Protein AF-A0A9D2U0Q5-F1 (afdb_monomer)

Mean predicted aligned error: 5.25 Å

Nearest PDB structures (foldseek):
  3s84-assembly1_A  TM=3.360E-01  e=5.208E+00  Homo sapiens
  7tjy-assembly1_T  TM=2.519E-01  e=4.940E+00  Saccharomyces cerevisiae

Foldseek 3Di:
DVVLVVQLVVLLVVLVVLLVVLLCCLVPPDPFDLSVVCNVCVVVCLSVVLNVCSVVVLNLLSVLLSVLLVVLSVCLRVVQVVQLVVLCVPDDPPDDPVSNVVSNDGCSVVSSVVSSVVSNVVSVVVSVVVVVVVVD

Secondary structure (DSSP, 8-state):
-HHHHHHHHHHHHHHHHHHHHHHHHHHHT--SHHHHHHHHTGGGGTTHHHHHHHHTT-HHHHHHHHHHHHHHHHHHHHHHHHHHHHHHTT--TT--HHHHHHHT--THHHHHHHHHHHHHHHHHHHHHHHHHHHT-

Radius of gyration: 18.87 Å; Cα contacts (8 Å, |Δi|>4): 133; chains: 1; bounding box: 45×20×63 Å

Structure (mmCIF, N/CA/C/O backbone):
data_AF-A0A9D2U0Q5-F1
#
_entry.id   AF-A0A9D2U0Q5-F1
#
loop_
_atom_site.group_PDB
_atom_site.id
_atom_site.type_symbol
_atom_site.label_atom_id
_atom_site.label_alt_id
_atom_site.label_comp_id
_atom_site.label_asym_id
_atom_site.label_entity_id
_atom_site.label_seq_id
_atom_site.pdbx_PDB_ins_code
_atom_site.Cartn_x
_atom_site.Cartn_y
_atom_site.Cartn_z
_atom_site.occupancy
_atom_site.B_iso_or_equiv
_atom_site.auth_seq_id
_atom_site.auth_comp_id
_atom_site.auth_asym_id
_atom_site.auth_atom_id
_atom_site.pdbx_PDB_model_num
ATOM 1 N N . MET A 1 1 ? -19.664 -2.458 25.972 1.00 63.47 1 ME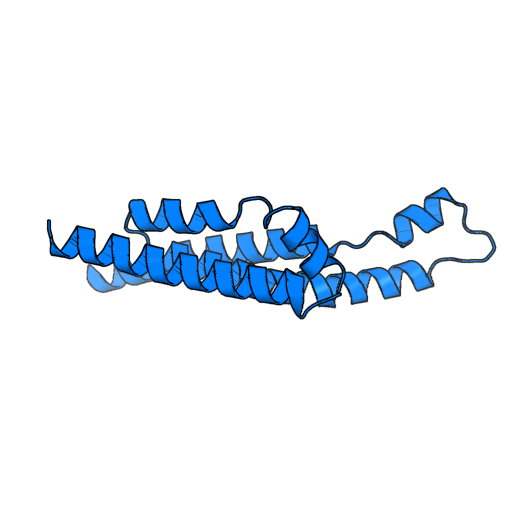T A N 1
ATOM 2 C CA . MET A 1 1 ? -19.648 -3.151 24.656 1.00 63.47 1 MET A CA 1
ATOM 3 C C . MET A 1 1 ? -20.070 -2.270 23.479 1.00 63.47 1 MET A C 1
ATOM 5 O O . MET A 1 1 ? -19.287 -2.180 22.540 1.00 63.47 1 MET A O 1
ATOM 9 N N . LYS A 1 2 ? -21.222 -1.573 23.522 1.00 73.94 2 LYS A N 1
ATOM 10 C CA . LYS A 1 2 ? -21.701 -0.698 22.422 1.00 73.94 2 LYS A CA 1
ATOM 11 C C . LYS A 1 2 ? -20.637 0.273 21.873 1.00 73.94 2 LYS A C 1
ATOM 13 O O . LYS A 1 2 ? -20.423 0.316 20.667 1.00 73.94 2 LYS A O 1
ATOM 18 N N . ASN A 1 3 ? -19.883 0.958 22.740 1.00 82.69 3 ASN A N 1
ATOM 19 C CA . ASN A 1 3 ? -18.832 1.895 22.303 1.00 82.69 3 ASN A CA 1
ATOM 20 C C . ASN A 1 3 ? -17.635 1.227 21.602 1.00 82.69 3 ASN A C 1
ATOM 22 O O . ASN A 1 3 ? -17.030 1.839 20.725 1.00 82.69 3 ASN A O 1
ATOM 26 N N . LYS A 1 4 ? -17.288 -0.019 21.955 1.00 85.19 4 LYS A N 1
ATOM 27 C CA . LYS A 1 4 ? -16.197 -0.765 21.301 1.00 85.19 4 LYS A CA 1
ATOM 28 C C . LYS A 1 4 ? -16.620 -1.212 19.901 1.00 85.19 4 LYS A C 1
ATOM 30 O O . LYS A 1 4 ? -15.875 -1.000 18.953 1.00 85.19 4 LYS A O 1
ATOM 35 N N . ILE A 1 5 ? -17.835 -1.749 19.777 1.00 89.31 5 ILE A N 1
ATOM 36 C CA . ILE A 1 5 ? -18.412 -2.172 18.493 1.00 89.31 5 ILE A CA 1
ATOM 37 C C . ILE A 1 5 ? -18.545 -0.971 17.552 1.00 89.31 5 ILE A C 1
ATOM 39 O O . ILE A 1 5 ? -18.082 -1.037 16.419 1.00 89.31 5 ILE A O 1
ATOM 43 N N . ARG A 1 6 ? -19.067 0.164 18.040 1.00 91.94 6 ARG A N 1
ATOM 44 C CA . ARG A 1 6 ? -19.164 1.403 17.251 1.00 91.94 6 ARG A CA 1
ATOM 45 C C . ARG A 1 6 ? -17.806 1.853 16.705 1.00 91.94 6 ARG A C 1
ATOM 47 O O . ARG A 1 6 ? -17.726 2.242 15.546 1.00 91.94 6 ARG A O 1
ATOM 54 N N . LYS A 1 7 ? -16.740 1.783 17.515 1.00 91.12 7 LYS A N 1
ATOM 55 C CA . LYS A 1 7 ? -15.378 2.112 17.064 1.00 91.12 7 LYS A CA 1
ATOM 56 C C . LYS A 1 7 ? -14.898 1.158 15.972 1.00 91.12 7 LYS A C 1
ATOM 58 O O . LYS A 1 7 ? -14.402 1.637 14.962 1.00 91.12 7 LYS A O 1
ATOM 63 N N . ILE A 1 8 ? -15.057 -0.153 16.145 1.00 93.00 8 ILE A N 1
ATOM 64 C CA . ILE A 1 8 ? -14.663 -1.143 15.129 1.00 93.00 8 ILE A CA 1
ATOM 65 C C . ILE A 1 8 ? -15.388 -0.865 13.809 1.00 93.00 8 ILE A C 1
ATOM 67 O O . ILE A 1 8 ? -14.730 -0.686 12.790 1.00 93.00 8 ILE A O 1
ATOM 71 N N . VAL A 1 9 ? -16.718 -0.731 13.845 1.00 94.06 9 VAL A N 1
ATOM 72 C CA . VAL A 1 9 ? -17.540 -0.464 12.652 1.00 94.06 9 VAL A CA 1
ATOM 73 C C . VAL A 1 9 ? -17.105 0.822 11.955 1.00 94.06 9 VAL A C 1
ATOM 75 O O . VAL A 1 9 ? -16.891 0.812 10.748 1.00 94.06 9 VAL A O 1
ATOM 78 N N . LEU A 1 10 ? -16.912 1.913 12.703 1.00 94.94 10 LEU A N 1
ATOM 79 C CA . LEU A 1 10 ? -16.483 3.187 12.128 1.00 94.94 10 LEU A CA 1
ATOM 80 C C . LEU A 1 10 ? -15.127 3.071 11.419 1.00 94.94 10 LEU A C 1
ATOM 82 O O . LEU A 1 10 ? -14.991 3.532 10.292 1.00 94.94 10 LEU A O 1
ATOM 86 N N . ASN A 1 11 ? -14.136 2.435 12.052 1.00 94.56 11 ASN A N 1
ATOM 87 C CA . ASN A 1 11 ? -12.817 2.260 11.438 1.00 94.56 11 ASN A CA 1
ATOM 88 C C . ASN A 1 11 ? -12.892 1.351 10.202 1.00 94.56 11 ASN A C 1
ATOM 90 O O . ASN A 1 11 ? -12.263 1.662 9.196 1.00 94.56 11 ASN A O 1
ATOM 94 N N . CYS A 1 12 ? -13.695 0.280 10.236 1.00 94.06 12 CYS A N 1
ATOM 95 C CA . CYS A 1 12 ? -13.925 -0.558 9.059 1.00 94.06 12 CYS A CA 1
ATOM 96 C C . CYS A 1 12 ? -14.524 0.249 7.902 1.00 94.06 12 CYS A C 1
ATOM 98 O O . CYS A 1 12 ? -14.038 0.136 6.782 1.00 94.06 12 CYS A O 1
ATOM 100 N N . LEU A 1 13 ? -15.539 1.080 8.162 1.00 94.94 13 LEU A N 1
ATOM 101 C CA . LEU A 1 13 ? -16.169 1.909 7.130 1.00 94.94 13 LEU A CA 1
ATOM 102 C C . LEU A 1 13 ? -15.180 2.905 6.518 1.00 94.94 13 LEU A C 1
ATOM 104 O O . LEU A 1 13 ? -15.124 3.031 5.299 1.00 94.94 13 LEU A O 1
ATOM 108 N N . VAL A 1 14 ? -14.367 3.568 7.346 1.00 95.44 14 VAL A N 1
ATOM 109 C CA . VAL A 1 14 ? -13.348 4.517 6.871 1.00 95.44 14 VAL A CA 1
ATOM 110 C C . VAL A 1 14 ? -12.293 3.807 6.021 1.00 95.44 14 VAL A C 1
ATOM 112 O O . VAL A 1 14 ? -12.012 4.242 4.907 1.00 95.44 14 VAL A O 1
ATOM 115 N N . THR A 1 15 ? -11.732 2.695 6.502 1.00 94.12 15 THR A N 1
ATOM 116 C CA . THR A 1 15 ? -10.729 1.929 5.749 1.00 94.12 15 THR A CA 1
ATOM 117 C C . THR A 1 15 ? -11.310 1.364 4.451 1.00 94.12 15 THR A C 1
ATOM 119 O O . THR A 1 15 ? -10.665 1.464 3.409 1.00 94.12 15 THR A O 1
ATOM 122 N N . ALA A 1 16 ? -12.538 0.837 4.474 1.00 93.50 16 ALA A N 1
ATOM 123 C CA . ALA A 1 16 ? -13.223 0.359 3.275 1.00 93.50 16 ALA A CA 1
ATOM 124 C C . ALA A 1 16 ? -13.438 1.485 2.260 1.00 93.50 16 ALA A C 1
ATOM 126 O O . ALA A 1 16 ? -13.136 1.307 1.085 1.00 93.50 16 ALA A O 1
ATOM 127 N N . PHE A 1 17 ? -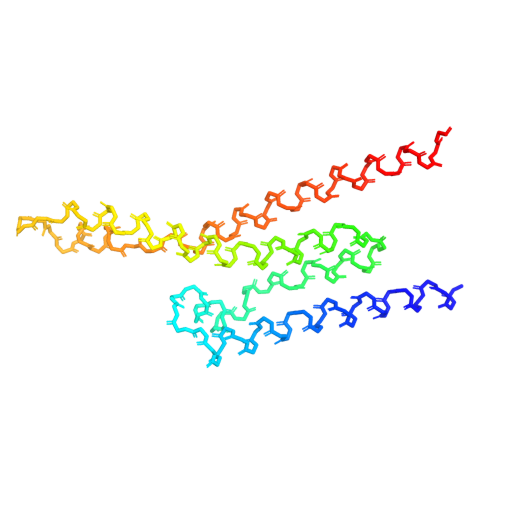13.895 2.656 2.712 1.00 94.19 17 PHE A N 1
ATOM 128 C CA . PHE A 1 17 ? -14.083 3.818 1.850 1.00 94.19 17 PHE A CA 1
ATOM 129 C C . PHE A 1 17 ? -12.777 4.239 1.166 1.00 94.19 17 PHE A C 1
ATOM 131 O O . PHE A 1 17 ? -12.767 4.453 -0.042 1.00 94.19 17 PHE A O 1
ATOM 138 N N . ILE A 1 18 ? -11.660 4.276 1.900 1.00 94.06 18 ILE A N 1
ATOM 139 C CA . ILE A 1 18 ? -10.343 4.604 1.335 1.00 94.06 18 ILE A CA 1
ATOM 140 C C . ILE A 1 18 ? -9.947 3.611 0.233 1.00 94.06 18 ILE A C 1
ATOM 142 O O . ILE A 1 18 ? -9.560 4.034 -0.855 1.00 94.06 18 ILE A O 1
ATOM 146 N N . TYR A 1 19 ? -10.063 2.303 0.483 1.00 90.94 19 TYR A N 1
ATOM 147 C CA . TYR A 1 19 ? -9.726 1.296 -0.528 1.00 90.94 19 TYR A CA 1
ATOM 148 C C . TYR A 1 19 ? -10.676 1.321 -1.726 1.00 90.94 19 TYR A C 1
ATOM 150 O O . TYR A 1 19 ? -10.218 1.133 -2.848 1.00 90.94 19 TYR A O 1
ATOM 158 N N . LEU A 1 20 ? -11.966 1.597 -1.519 1.00 91.31 20 LEU A N 1
ATOM 159 C CA . LEU A 1 20 ? -12.933 1.764 -2.607 1.00 91.31 20 LEU A CA 1
ATOM 160 C C . LEU A 1 20 ? -12.591 2.963 -3.491 1.00 91.31 20 LEU A C 1
ATOM 162 O O . LEU A 1 20 ? -12.602 2.838 -4.714 1.00 91.31 20 LEU A O 1
ATOM 166 N N . VAL A 1 21 ? -12.246 4.103 -2.886 1.00 91.81 21 VAL A N 1
ATOM 167 C CA . VAL A 1 21 ? -11.798 5.291 -3.623 1.00 91.81 21 VAL A CA 1
ATOM 168 C C . VAL A 1 21 ? -10.514 4.985 -4.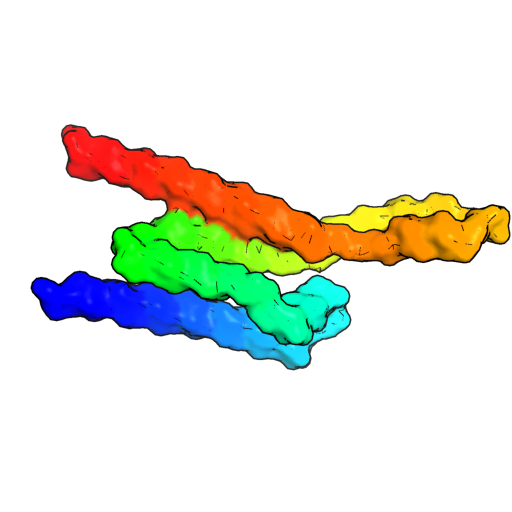390 1.00 91.81 21 VAL A C 1
ATOM 170 O O . VAL A 1 21 ? -10.448 5.263 -5.584 1.00 91.81 21 VAL A O 1
ATOM 173 N N . MET A 1 22 ? -9.523 4.360 -3.749 1.00 89.94 22 MET A N 1
ATOM 174 C CA . MET A 1 22 ? -8.277 3.973 -4.421 1.00 89.94 22 MET A CA 1
ATOM 175 C C . MET A 1 22 ? -8.525 3.012 -5.582 1.00 89.94 22 MET A C 1
ATOM 177 O O . MET A 1 22 ? -8.001 3.230 -6.667 1.00 89.94 22 MET A O 1
ATOM 181 N N . TYR A 1 23 ? -9.361 1.994 -5.386 1.00 87.94 23 TYR A N 1
ATOM 182 C CA . TYR A 1 23 ? -9.728 1.052 -6.438 1.00 87.94 23 TYR A CA 1
ATOM 183 C C . TYR A 1 23 ? -10.416 1.752 -7.614 1.00 87.94 23 TYR A C 1
ATOM 185 O O . TYR A 1 23 ? -10.044 1.535 -8.766 1.00 87.94 23 TYR A O 1
ATOM 193 N N . TYR A 1 24 ? -11.373 2.641 -7.332 1.00 89.00 24 TYR A N 1
ATOM 194 C CA . TYR A 1 24 ? -12.061 3.420 -8.359 1.00 89.00 24 TYR A CA 1
ATOM 195 C C . TYR A 1 24 ? -11.093 4.303 -9.157 1.00 89.00 24 TYR A C 1
ATOM 197 O O . TYR A 1 24 ? -11.136 4.303 -10.389 1.00 89.00 24 TYR A O 1
ATOM 205 N N . LEU A 1 25 ? -10.205 5.030 -8.471 1.00 88.62 25 LEU A N 1
ATOM 206 C CA . LEU A 1 25 ? -9.211 5.888 -9.116 1.00 88.62 25 LEU A CA 1
ATOM 207 C C . LEU A 1 25 ? -8.242 5.073 -9.979 1.00 88.62 25 LEU A C 1
ATOM 209 O O . LEU A 1 25 ? -8.008 5.439 -11.129 1.00 88.62 25 LEU A O 1
ATOM 213 N N . SER A 1 26 ? -7.742 3.949 -9.469 1.00 87.44 26 SER A N 1
ATOM 214 C CA . SER A 1 26 ? -6.836 3.063 -10.208 1.00 87.44 26 SER A CA 1
ATOM 215 C C . SER A 1 26 ? -7.468 2.447 -11.447 1.00 87.44 26 SER A C 1
ATOM 217 O O . SER A 1 26 ? -6.778 2.240 -12.434 1.00 87.44 26 SER A O 1
ATOM 219 N N . TYR A 1 27 ? -8.774 2.175 -11.414 1.00 81.31 27 TYR A N 1
ATOM 220 C CA . TYR A 1 27 ? -9.474 1.575 -12.548 1.00 81.31 27 TYR A CA 1
ATOM 221 C C . TYR A 1 27 ? -9.919 2.601 -13.603 1.00 81.31 27 TYR A C 1
ATOM 223 O O . TYR A 1 27 ? -10.026 2.275 -14.784 1.00 81.31 27 TYR A O 1
ATOM 231 N N . ARG A 1 28 ? -10.253 3.833 -13.193 1.00 83.00 28 ARG A N 1
ATOM 232 C CA . ARG A 1 28 ? -10.908 4.820 -14.077 1.00 83.00 28 ARG A CA 1
ATOM 233 C C . ARG A 1 28 ? -10.027 5.994 -14.469 1.00 83.00 28 ARG A C 1
ATOM 235 O O . ARG A 1 28 ? -10.229 6.548 -15.548 1.00 83.00 28 ARG A O 1
ATOM 242 N N . VAL A 1 29 ? -9.124 6.410 -13.589 1.00 84.19 29 VAL A N 1
ATOM 243 C CA . VAL A 1 29 ? -8.350 7.646 -13.747 1.00 84.19 29 VAL A CA 1
ATOM 244 C C . VAL A 1 29 ? -6.923 7.324 -14.159 1.00 84.19 29 VAL A C 1
ATOM 246 O O . VAL A 1 29 ? -6.447 7.847 -15.164 1.00 84.19 29 VAL A O 1
ATOM 249 N N . PHE A 1 30 ? -6.267 6.442 -13.411 1.00 85.50 30 PHE A N 1
ATOM 250 C CA . PHE A 1 30 ? -4.886 6.056 -13.667 1.00 85.50 30 PHE A CA 1
ATOM 251 C C . PHE A 1 30 ? -4.806 5.006 -14.778 1.00 85.50 30 PHE A C 1
ATOM 253 O O . PHE A 1 30 ? -5.647 4.113 -14.877 1.00 85.50 30 PHE A O 1
ATOM 260 N N . ARG A 1 31 ? -3.803 5.140 -15.647 1.00 81.00 31 ARG A N 1
ATOM 261 C CA . ARG A 1 31 ? -3.531 4.213 -16.767 1.00 81.00 31 ARG A CA 1
ATOM 262 C C . ARG A 1 31 ? -2.134 3.604 -16.691 1.00 81.00 31 ARG A C 1
ATOM 264 O O . ARG A 1 31 ? -1.737 2.850 -17.574 1.00 81.00 31 ARG A O 1
ATOM 271 N N . GLU A 1 32 ? -1.382 3.960 -15.661 1.00 83.06 32 GLU A N 1
ATOM 272 C CA . GLU A 1 32 ? -0.015 3.536 -15.453 1.00 83.06 32 GLU A CA 1
ATOM 273 C C . GLU A 1 32 ? 0.038 2.112 -14.875 1.00 83.06 32 GLU A C 1
ATOM 275 O O . GLU A 1 32 ? -0.894 1.648 -14.207 1.00 83.06 32 GLU A O 1
ATOM 280 N N . TYR A 1 33 ? 1.139 1.408 -15.163 1.00 82.19 33 TYR A N 1
ATOM 281 C CA . TYR A 1 33 ? 1.268 -0.045 -15.008 1.00 82.19 33 TYR A CA 1
ATOM 282 C C . TYR A 1 33 ? 0.785 -0.568 -13.652 1.00 82.19 33 TYR A C 1
ATOM 284 O O . TYR A 1 33 ? -0.030 -1.485 -13.594 1.00 82.19 33 TYR A O 1
ATOM 292 N N . LEU A 1 34 ? 1.278 -0.003 -12.552 1.00 82.56 34 LEU A N 1
ATOM 293 C CA . LEU A 1 34 ? 1.021 -0.499 -11.208 1.00 82.56 34 LEU A CA 1
ATOM 294 C C . LEU A 1 34 ? -0.410 -0.207 -10.747 1.00 82.56 34 LEU A C 1
ATOM 296 O O . LEU A 1 34 ? -0.976 -1.019 -10.019 1.00 82.56 34 LEU A O 1
ATOM 300 N N . PHE A 1 35 ? -1.020 0.901 -11.170 1.00 82.75 35 PHE A N 1
ATOM 301 C CA . PHE A 1 35 ? -2.421 1.191 -10.847 1.00 82.75 35 PHE A CA 1
ATOM 302 C C . PHE A 1 35 ? -3.355 0.193 -11.536 1.00 82.75 35 PHE A C 1
ATOM 304 O O . PHE A 1 35 ? -4.213 -0.397 -10.879 1.00 82.75 35 PHE A O 1
ATOM 311 N N . VAL A 1 36 ? -3.119 -0.086 -12.820 1.00 85.44 36 VAL A N 1
ATOM 312 C CA . VAL A 1 36 ? -3.870 -1.112 -13.558 1.00 85.44 36 VAL A CA 1
ATOM 313 C C . VAL A 1 36 ? -3.608 -2.496 -12.964 1.00 85.44 36 VAL A C 1
ATOM 315 O O . VAL A 1 36 ? -4.546 -3.206 -12.612 1.00 85.44 36 VAL A O 1
ATOM 318 N N . TRP A 1 37 ? -2.338 -2.851 -12.740 1.00 87.00 37 TRP A N 1
ATOM 319 C CA . TRP A 1 37 ? -1.959 -4.145 -12.175 1.00 87.00 37 TRP A CA 1
ATOM 320 C C . TRP A 1 37 ? -2.581 -4.370 -10.794 1.00 87.00 37 TRP A C 1
ATOM 322 O O . TRP A 1 37 ? -3.103 -5.451 -10.521 1.00 87.00 37 TRP A O 1
ATOM 332 N N . THR A 1 38 ? -2.560 -3.363 -9.915 1.00 82.06 38 THR A N 1
ATOM 333 C CA . THR A 1 38 ? -3.189 -3.470 -8.590 1.00 82.06 38 THR A CA 1
ATOM 334 C C . THR A 1 38 ? -4.707 -3.575 -8.701 1.00 82.06 38 THR A C 1
ATOM 336 O O . THR A 1 38 ? -5.290 -4.363 -7.961 1.00 82.06 38 THR A O 1
ATOM 339 N N . ALA A 1 39 ? -5.361 -2.879 -9.634 1.00 81.12 39 ALA A N 1
ATOM 340 C CA . ALA A 1 39 ? -6.799 -3.028 -9.862 1.00 81.12 39 ALA A CA 1
ATOM 341 C C . ALA A 1 39 ? -7.167 -4.438 -10.368 1.00 81.12 39 ALA A C 1
ATOM 343 O O . ALA A 1 39 ? -8.040 -5.088 -9.780 1.00 81.12 39 ALA A O 1
ATOM 344 N N . ASP A 1 40 ? -6.459 -4.945 -11.379 1.00 85.31 40 ASP A N 1
ATOM 345 C CA . ASP A 1 40 ? -6.691 -6.269 -11.974 1.00 85.31 40 ASP A CA 1
ATOM 346 C C . ASP A 1 40 ? -6.439 -7.402 -10.972 1.00 85.31 40 ASP A C 1
ATOM 348 O O . ASP A 1 40 ? -7.197 -8.370 -10.892 1.00 85.31 40 ASP A O 1
ATOM 352 N N . ASN A 1 41 ? -5.420 -7.244 -10.124 1.00 85.25 41 ASN A N 1
ATOM 353 C CA . ASN A 1 41 ? -5.068 -8.215 -9.089 1.00 85.25 41 ASN A CA 1
ATOM 354 C C . ASN A 1 41 ? -5.772 -7.950 -7.747 1.00 85.25 41 ASN A C 1
ATOM 356 O O . ASN A 1 41 ? -5.368 -8.506 -6.722 1.00 85.25 41 ASN A O 1
ATOM 360 N N . ARG A 1 42 ? -6.816 -7.105 -7.714 1.00 80.00 42 ARG A N 1
ATOM 361 C CA . ARG A 1 42 ? -7.613 -6.790 -6.505 1.00 80.00 42 ARG A CA 1
ATOM 362 C C . ARG A 1 42 ? -6.753 -6.380 -5.302 1.00 80.00 42 ARG A C 1
ATOM 364 O O . ARG A 1 42 ? -6.998 -6.794 -4.163 1.00 80.00 42 ARG A O 1
ATOM 371 N N . TYR A 1 43 ? -5.713 -5.596 -5.571 1.00 76.75 43 TYR A N 1
ATOM 372 C CA . TYR A 1 43 ? -4.696 -5.146 -4.624 1.00 76.75 43 TYR A CA 1
ATOM 373 C C . TYR A 1 43 ? -4.024 -6.299 -3.874 1.00 76.75 43 TYR A C 1
ATOM 375 O O . TYR A 1 43 ? -3.650 -6.151 -2.715 1.00 76.75 43 TYR A O 1
ATOM 383 N N . TRP A 1 44 ? -3.920 -7.473 -4.501 1.00 74.12 44 TRP A N 1
ATOM 384 C CA . TRP A 1 44 ? -3.368 -8.702 -3.926 1.00 74.12 44 TRP A CA 1
ATOM 385 C C . TRP A 1 44 ? -3.853 -8.989 -2.494 1.00 74.12 44 TRP A C 1
ATOM 387 O O . TRP A 1 44 ? -3.119 -9.498 -1.651 1.00 74.12 44 TRP A O 1
ATOM 397 N N . TYR A 1 45 ? -5.100 -8.607 -2.202 1.00 79.56 45 TYR A N 1
ATOM 398 C CA . TYR A 1 45 ? -5.718 -8.741 -0.884 1.00 79.56 45 TYR A CA 1
ATOM 399 C C . TYR A 1 45 ? -5.002 -8.021 0.274 1.00 79.56 45 TYR A C 1
ATOM 401 O O . TYR A 1 45 ? -5.326 -8.260 1.439 1.00 79.56 45 TYR A O 1
ATOM 409 N N . THR A 1 46 ? -4.104 -7.069 -0.004 1.00 84.19 46 THR A N 1
ATOM 410 C CA . THR A 1 46 ? -3.437 -6.265 1.039 1.00 84.19 46 THR A CA 1
ATOM 411 C C . THR A 1 46 ? -4.428 -5.450 1.869 1.00 84.19 46 THR A C 1
ATOM 413 O O . THR A 1 46 ? -4.181 -5.194 3.046 1.00 84.19 46 THR A O 1
ATOM 416 N N . TRP A 1 47 ? -5.598 -5.136 1.306 1.00 85.50 47 TRP A N 1
ATOM 417 C CA . TRP A 1 47 ? -6.712 -4.496 2.000 1.00 85.50 47 TRP A CA 1
ATOM 418 C C . TRP A 1 47 ? -7.272 -5.322 3.162 1.00 85.50 47 TRP A C 1
ATOM 420 O O . TRP A 1 47 ? -7.798 -4.726 4.097 1.00 85.50 47 TRP A O 1
ATOM 430 N N . ILE A 1 48 ? -7.103 -6.652 3.179 1.00 90.56 48 ILE A 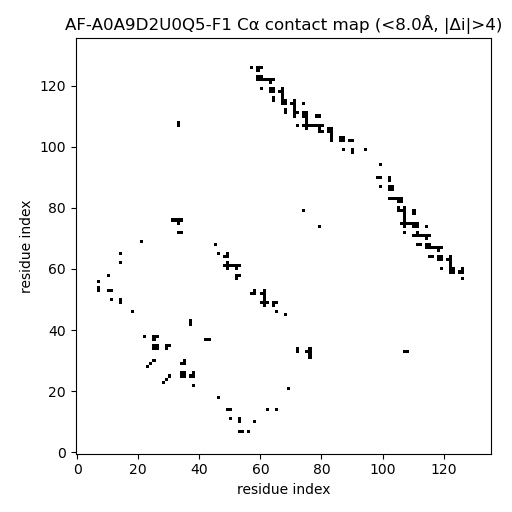N 1
ATOM 431 C CA . ILE A 1 48 ? -7.547 -7.515 4.289 1.00 90.56 48 ILE A CA 1
ATOM 432 C C . ILE A 1 48 ? -6.740 -7.242 5.568 1.00 90.56 48 ILE A C 1
ATOM 434 O O . ILE A 1 48 ? -7.305 -7.237 6.665 1.00 90.56 48 ILE A O 1
ATOM 438 N N . LEU A 1 49 ? -5.433 -6.983 5.447 1.00 91.94 49 LEU A N 1
ATOM 439 C CA . LEU A 1 49 ? -4.528 -6.809 6.591 1.00 91.94 49 LEU A CA 1
ATOM 440 C C . LEU A 1 49 ? -4.986 -5.691 7.551 1.00 91.94 49 LEU A C 1
ATOM 442 O O . LEU A 1 49 ? -5.107 -5.964 8.749 1.00 91.94 49 LEU A O 1
ATOM 446 N N . PRO A 1 50 ? -5.309 -4.468 7.084 1.00 93.31 50 PRO A N 1
ATOM 447 C CA . PRO A 1 50 ? -5.921 -3.433 7.913 1.00 93.31 50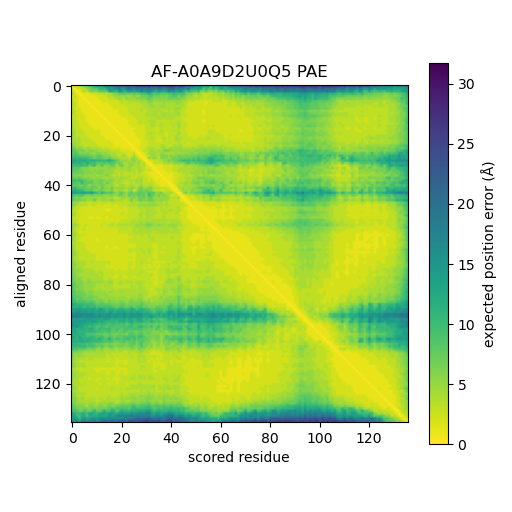 PRO A CA 1
ATOM 448 C C . PRO A 1 50 ? -7.148 -3.914 8.695 1.00 93.31 50 PRO A C 1
ATOM 450 O O . PRO A 1 50 ? -7.211 -3.704 9.906 1.00 93.31 50 PRO A O 1
ATOM 453 N N . PHE A 1 51 ? -8.088 -4.623 8.055 1.00 93.94 51 PHE A N 1
ATOM 454 C CA . PHE A 1 51 ? -9.301 -5.106 8.729 1.00 93.94 51 PHE A CA 1
ATOM 455 C C . PHE A 1 51 ? -8.988 -6.067 9.873 1.00 93.94 51 PHE A C 1
ATOM 457 O O . PHE A 1 51 ? -9.562 -5.922 10.954 1.00 93.94 51 PHE A O 1
ATOM 464 N N . VAL A 1 52 ? -8.033 -6.985 9.691 1.00 94.75 52 VAL A N 1
ATOM 465 C CA . VAL A 1 52 ? -7.575 -7.880 10.768 1.00 94.75 52 VAL A CA 1
ATOM 466 C C . VAL A 1 52 ? -7.108 -7.065 11.978 1.00 94.75 52 VAL A C 1
ATOM 468 O O . VAL A 1 52 ? -7.553 -7.304 13.102 1.00 94.75 52 VAL A O 1
ATOM 471 N N . PHE A 1 53 ? -6.283 -6.037 11.763 1.00 94.00 53 PHE A N 1
ATOM 472 C CA . PHE A 1 53 ? -5.820 -5.174 12.853 1.00 94.00 53 PHE A CA 1
ATOM 473 C C . PHE A 1 53 ? -6.951 -4.352 13.489 1.00 94.00 53 PHE A C 1
ATOM 475 O O . PHE A 1 53 ? -6.944 -4.162 14.708 1.00 94.00 53 PHE A O 1
ATOM 482 N N . ILE A 1 54 ? -7.959 -3.917 12.729 1.00 94.81 54 ILE A N 1
AT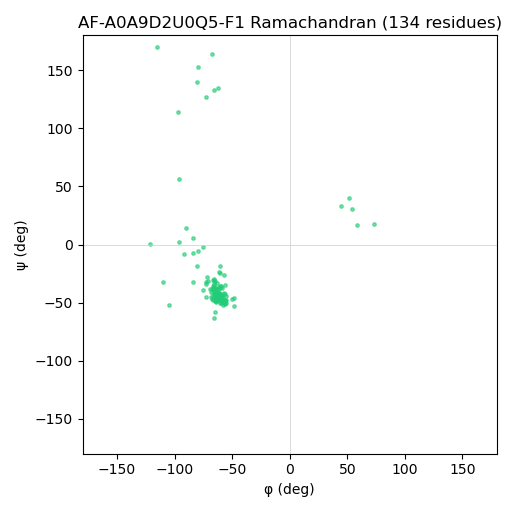OM 483 C CA . ILE A 1 54 ? -9.142 -3.241 13.291 1.00 94.81 54 ILE A CA 1
ATOM 484 C C . ILE A 1 54 ? -9.892 -4.170 14.255 1.00 94.81 54 ILE A C 1
ATOM 486 O O . ILE A 1 54 ? -10.217 -3.745 15.369 1.00 94.81 54 ILE A O 1
ATOM 490 N N . PHE A 1 55 ? -10.114 -5.436 13.887 1.00 92.81 55 PHE A N 1
ATOM 491 C CA . PHE A 1 55 ? -10.779 -6.412 14.763 1.00 92.81 55 PHE A CA 1
ATOM 492 C C . PHE A 1 55 ? -9.967 -6.725 16.028 1.00 92.81 55 PHE A C 1
ATOM 494 O O . PHE A 1 55 ? -10.543 -6.911 17.102 1.00 92.81 55 PHE A O 1
ATOM 501 N N . LEU A 1 56 ? -8.636 -6.674 15.942 1.00 92.88 56 LEU A N 1
ATOM 502 C CA . LEU A 1 56 ? -7.735 -6.778 17.096 1.00 92.88 56 LEU A CA 1
ATOM 503 C C . LEU A 1 56 ? -7.681 -5.494 17.955 1.00 92.88 56 LEU A C 1
ATOM 505 O O . LEU A 1 56 ? -6.993 -5.457 18.977 1.00 92.88 56 LEU A O 1
ATOM 509 N N . GLY A 1 57 ? -8.390 -4.427 17.566 1.00 91.44 57 GLY A N 1
ATOM 510 C CA . GLY A 1 57 ? -8.376 -3.126 18.247 1.00 91.44 57 GLY A CA 1
ATOM 511 C C . GLY A 1 57 ? -7.087 -2.324 18.033 1.00 91.44 57 GLY A C 1
ATOM 512 O O . GLY A 1 57 ? -6.803 -1.394 18.788 1.00 91.44 57 GLY A O 1
ATOM 513 N N . LYS A 1 58 ? -6.305 -2.690 17.016 1.00 94.19 58 LYS A N 1
ATOM 514 C CA . LYS A 1 58 ? -4.985 -2.159 16.655 1.00 94.19 58 LYS A CA 1
ATOM 515 C C . LYS A 1 58 ? -5.097 -1.082 15.574 1.00 94.19 58 LYS A C 1
ATOM 517 O O . LYS A 1 58 ? -4.510 -1.183 14.498 1.00 94.19 58 LYS A O 1
ATOM 522 N N . TYR A 1 59 ? -5.883 -0.041 15.846 1.00 93.62 59 TYR A N 1
ATOM 523 C CA . TYR A 1 59 ? -6.276 0.945 14.829 1.00 93.62 59 TYR A CA 1
ATOM 524 C C . TYR A 1 59 ? -5.089 1.701 14.215 1.00 93.62 59 TYR A C 1
ATOM 526 O O . TYR A 1 59 ? -5.082 1.954 13.018 1.00 93.62 59 TYR A O 1
ATOM 534 N N . ILE A 1 60 ? -4.059 2.011 15.008 1.00 94.38 60 ILE A N 1
ATOM 535 C CA . ILE A 1 60 ? -2.863 2.732 14.536 1.00 94.38 60 ILE A CA 1
ATOM 536 C C . ILE A 1 60 ? -2.118 1.916 13.480 1.00 94.38 60 ILE A C 1
ATOM 538 O O . ILE A 1 60 ? -1.737 2.448 12.441 1.00 94.38 60 ILE A O 1
ATOM 542 N N . ILE A 1 61 ? -1.962 0.613 13.725 1.00 95.69 61 ILE A N 1
ATOM 543 C CA . ILE A 1 61 ? -1.324 -0.300 12.776 1.00 95.69 61 ILE A CA 1
ATOM 544 C C . ILE A 1 61 ? -2.169 -0.389 11.499 1.00 95.69 61 ILE A C 1
ATOM 546 O O . ILE A 1 61 ? -1.626 -0.245 10.408 1.00 95.69 61 ILE A O 1
ATOM 550 N N . SER A 1 62 ? -3.494 -0.529 11.627 1.00 96.06 62 SER A N 1
ATOM 551 C CA . SER A 1 62 ? -4.410 -0.551 10.476 1.00 96.06 62 SER A CA 1
ATOM 552 C C . SER A 1 62 ? -4.268 0.684 9.577 1.00 96.06 62 SER A C 1
ATOM 554 O O . SER A 1 62 ? -4.089 0.560 8.361 1.00 96.06 62 SER A O 1
ATOM 556 N N . TYR A 1 63 ? -4.301 1.885 10.164 1.00 95.38 63 TYR A N 1
ATOM 557 C CA . TYR A 1 63 ? -4.149 3.124 9.398 1.00 95.38 63 TYR A CA 1
ATOM 558 C C . TYR A 1 63 ? -2.759 3.257 8.783 1.00 95.38 63 TYR A C 1
ATOM 560 O O . TYR A 1 63 ? -2.642 3.728 7.655 1.00 95.38 63 TYR A O 1
ATOM 568 N N . SER A 1 64 ? -1.720 2.797 9.481 1.00 96.38 64 SER A N 1
ATOM 569 C CA . SER A 1 64 ? -0.359 2.808 8.951 1.00 96.38 64 SER A CA 1
ATOM 570 C C . SER A 1 64 ? -0.227 1.925 7.707 1.00 96.38 64 SER A C 1
ATOM 572 O O . SER A 1 64 ? 0.280 2.396 6.694 1.00 96.38 64 SER A O 1
ATOM 574 N N . ILE A 1 65 ? -0.773 0.703 7.725 1.00 95.44 65 ILE A N 1
ATOM 575 C CA . ILE A 1 65 ? -0.801 -0.185 6.548 1.00 95.44 65 ILE A CA 1
ATOM 576 C C . ILE A 1 65 ? -1.626 0.434 5.415 1.00 95.44 65 ILE A C 1
ATOM 578 O O . ILE A 1 65 ? -1.199 0.413 4.265 1.00 95.44 65 ILE A O 1
ATOM 582 N N . THR A 1 66 ? -2.789 1.013 5.730 1.00 95.19 66 THR A N 1
ATOM 583 C CA . THR A 1 66 ? -3.655 1.666 4.732 1.00 95.19 66 THR A CA 1
ATOM 584 C C . THR A 1 66 ? -2.915 2.805 4.029 1.00 95.19 66 THR A C 1
ATOM 586 O O . THR A 1 66 ? -2.895 2.872 2.802 1.00 95.19 66 THR A O 1
ATOM 589 N N . PHE A 1 67 ? -2.238 3.663 4.796 1.00 95.50 67 PHE A N 1
ATOM 590 C CA . PHE A 1 67 ? -1.417 4.737 4.246 1.00 95.50 67 PHE A CA 1
ATOM 591 C C . PHE A 1 67 ? -0.219 4.193 3.458 1.00 95.50 67 PHE A C 1
ATOM 593 O O . PHE A 1 67 ? 0.053 4.668 2.358 1.00 95.50 67 PHE A O 1
ATOM 600 N N . GLY A 1 68 ? 0.452 3.158 3.970 1.00 95.56 68 GLY A N 1
ATOM 601 C CA . GLY A 1 68 ? 1.541 2.473 3.276 1.00 95.56 68 GLY A CA 1
ATOM 602 C C . GLY A 1 68 ? 1.117 1.874 1.939 1.00 95.56 68 GLY A C 1
ATOM 603 O O . GLY A 1 68 ? 1.882 1.933 0.984 1.00 95.56 68 GLY A O 1
ATOM 604 N N . SER A 1 69 ? -0.114 1.371 1.826 1.00 93.44 69 SER A N 1
ATOM 605 C CA . SER A 1 69 ? -0.653 0.870 0.559 1.00 93.44 69 SER A CA 1
ATOM 606 C C . SER A 1 69 ? -0.843 1.991 -0.461 1.00 93.44 69 SER A C 1
ATOM 608 O O . SER A 1 69 ? -0.485 1.816 -1.625 1.00 93.44 69 SER A O 1
ATOM 610 N N . ILE A 1 70 ? -1.354 3.154 -0.042 1.00 93.19 70 ILE A N 1
ATOM 611 C CA . ILE A 1 70 ? -1.495 4.330 -0.916 1.00 93.19 70 ILE A CA 1
ATOM 612 C C . ILE A 1 70 ? -0.112 4.830 -1.335 1.00 93.19 70 ILE A C 1
ATOM 614 O O . ILE A 1 70 ? 0.200 4.855 -2.524 1.00 93.19 70 ILE A O 1
ATOM 618 N N . ALA A 1 71 ? 0.736 5.171 -0.361 1.00 94.81 71 ALA A N 1
ATOM 619 C CA . ALA A 1 71 ? 2.078 5.694 -0.598 1.00 94.81 71 ALA A CA 1
ATOM 620 C C . ALA A 1 71 ? 2.918 4.728 -1.439 1.00 94.81 71 ALA A C 1
ATOM 622 O O . ALA A 1 71 ? 3.598 5.146 -2.371 1.00 94.81 71 ALA A O 1
ATOM 623 N N . GLY A 1 72 ? 2.823 3.429 -1.159 1.00 93.88 72 GLY A N 1
ATOM 624 C CA . GLY A 1 72 ? 3.500 2.391 -1.918 1.00 93.88 72 GLY A CA 1
ATOM 625 C C . GLY A 1 72 ? 3.001 2.276 -3.355 1.00 93.88 72 GLY A C 1
ATOM 626 O O . GLY A 1 72 ? 3.791 1.903 -4.209 1.00 93.88 72 GLY A O 1
ATOM 627 N N . THR A 1 73 ? 1.727 2.569 -3.640 1.00 91.69 73 THR A N 1
ATOM 628 C CA . THR A 1 73 ? 1.208 2.516 -5.019 1.00 91.69 73 THR A CA 1
ATOM 629 C C . THR A 1 73 ? 1.865 3.619 -5.849 1.00 91.69 73 THR A C 1
ATOM 631 O O . THR A 1 73 ? 2.412 3.353 -6.913 1.00 91.69 73 THR A O 1
ATOM 634 N N . PHE A 1 74 ? 1.923 4.845 -5.323 1.00 93.00 74 PHE A N 1
ATOM 635 C CA . PHE A 1 74 ? 2.619 5.946 -5.996 1.00 93.00 74 PHE A CA 1
ATOM 636 C C . PHE A 1 74 ? 4.132 5.711 -6.069 1.00 93.00 74 PHE A C 1
ATOM 638 O O . PHE A 1 74 ? 4.727 5.838 -7.137 1.00 93.00 74 PHE A O 1
ATOM 645 N N . ALA A 1 75 ? 4.764 5.329 -4.955 1.00 91.94 75 ALA A N 1
ATOM 646 C CA . ALA A 1 75 ? 6.199 5.065 -4.917 1.00 91.94 75 ALA A CA 1
ATOM 647 C C . ALA A 1 75 ? 6.586 3.906 -5.843 1.00 91.94 75 ALA A C 1
ATOM 649 O O . ALA A 1 75 ? 7.555 4.013 -6.584 1.00 91.94 75 ALA A O 1
ATOM 650 N N . GLY A 1 76 ? 5.816 2.818 -5.837 1.00 92.69 76 GLY A N 1
ATOM 651 C CA . GLY A 1 76 ? 6.035 1.671 -6.705 1.00 92.69 76 GLY A CA 1
ATOM 652 C C . GLY A 1 76 ? 5.879 2.017 -8.181 1.00 92.69 76 GLY A C 1
ATOM 653 O O . GLY A 1 76 ? 6.672 1.534 -8.983 1.00 92.69 76 GLY A O 1
ATOM 654 N N . GLN A 1 77 ? 4.923 2.878 -8.542 1.00 92.06 77 GLN A N 1
ATOM 655 C CA . GLN A 1 77 ? 4.782 3.338 -9.920 1.00 92.06 77 GLN A CA 1
ATOM 656 C C . GLN A 1 77 ? 6.001 4.166 -10.331 1.00 92.06 77 GLN A C 1
ATOM 658 O O . GLN A 1 77 ? 6.771 3.745 -11.185 1.00 92.06 77 GLN A O 1
ATOM 663 N N . TYR A 1 78 ? 6.232 5.303 -9.672 1.00 93.19 78 TYR A N 1
ATOM 664 C CA . TYR A 1 78 ? 7.240 6.259 -10.130 1.00 93.19 78 TYR A CA 1
ATOM 665 C C . TYR A 1 78 ? 8.678 5.752 -9.973 1.00 93.19 78 TYR A C 1
ATOM 667 O O . TYR A 1 78 ? 9.509 5.977 -10.853 1.00 93.19 78 TYR A O 1
ATOM 675 N N . LEU A 1 79 ? 8.995 5.045 -8.881 1.00 92.06 79 LEU A N 1
ATOM 676 C CA . LEU A 1 79 ? 10.318 4.428 -8.733 1.00 92.06 79 LEU A CA 1
ATOM 677 C C . LEU A 1 79 ? 10.473 3.219 -9.658 1.00 92.06 79 LEU A C 1
ATOM 679 O O . LEU A 1 79 ? 11.571 2.986 -10.160 1.00 92.06 79 LEU A O 1
ATOM 683 N N . GLY A 1 80 ? 9.396 2.465 -9.896 1.00 91.81 80 GLY A N 1
ATOM 684 C CA . GLY A 1 80 ? 9.385 1.357 -10.847 1.00 91.81 80 GLY A CA 1
ATOM 685 C C . GLY A 1 80 ? 9.713 1.825 -12.261 1.00 91.81 80 GLY A C 1
ATOM 686 O O . GLY A 1 80 ? 10.650 1.293 -12.858 1.00 91.81 80 GLY A O 1
ATOM 687 N N . ASP A 1 81 ? 9.029 2.868 -12.732 1.00 91.88 81 ASP A N 1
ATOM 688 C CA . ASP A 1 81 ? 9.260 3.494 -14.038 1.00 91.88 81 ASP A CA 1
ATOM 689 C C . ASP A 1 81 ? 10.691 4.026 -14.152 1.00 91.88 81 ASP A C 1
ATOM 691 O O . ASP A 1 81 ? 11.379 3.794 -15.146 1.00 91.88 81 ASP A O 1
ATOM 695 N N . TYR A 1 82 ? 11.172 4.716 -13.113 1.00 92.25 82 TYR A N 1
ATOM 696 C CA . TYR A 1 82 ? 12.523 5.271 -13.095 1.00 92.25 82 TYR A CA 1
ATOM 697 C C . TYR A 1 82 ? 13.598 4.178 -13.199 1.00 92.25 82 TYR A C 1
ATOM 699 O O . TYR A 1 82 ? 14.515 4.276 -14.017 1.00 92.25 82 TYR A O 1
ATOM 707 N N . ILE A 1 83 ? 13.467 3.104 -12.412 1.00 91.44 83 ILE A N 1
ATOM 708 C 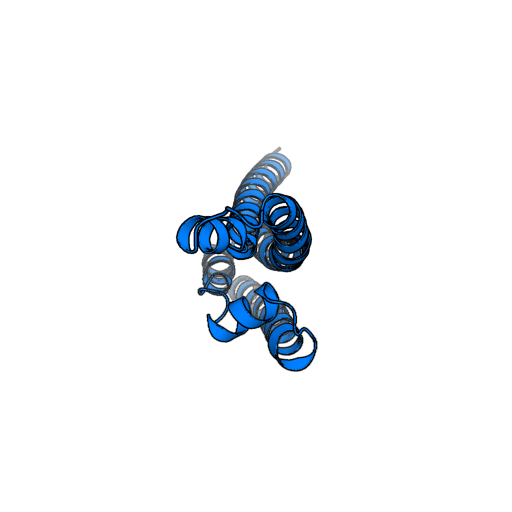CA . ILE A 1 83 ? 14.396 1.966 -12.447 1.00 91.44 83 ILE A CA 1
ATOM 709 C C . ILE A 1 83 ? 14.314 1.248 -13.796 1.00 91.44 83 ILE A C 1
ATOM 711 O O . ILE A 1 83 ? 15.351 0.898 -14.362 1.00 91.44 83 ILE A O 1
ATOM 715 N N . GLN A 1 84 ? 13.105 1.032 -14.317 1.00 91.75 84 GLN A N 1
ATOM 716 C CA . GLN A 1 84 ? 12.900 0.392 -15.614 1.00 91.75 84 GLN A CA 1
ATOM 717 C C . GLN A 1 84 ? 13.571 1.206 -16.724 1.00 91.75 84 GLN A C 1
ATOM 719 O O . GLN A 1 84 ? 14.328 0.640 -17.509 1.00 91.75 84 GLN A O 1
ATOM 724 N N . LYS A 1 85 ? 13.387 2.531 -16.737 1.00 91.75 85 LYS A N 1
ATOM 725 C CA . LYS A 1 85 ? 14.013 3.431 -17.713 1.00 91.75 85 LYS A CA 1
ATOM 726 C C . LYS A 1 85 ? 15.538 3.297 -17.719 1.00 91.75 85 LYS A C 1
ATOM 728 O O . LYS A 1 85 ? 16.116 3.019 -18.766 1.00 91.75 85 LYS A O 1
ATOM 733 N N . ILE A 1 86 ? 16.179 3.390 -16.552 1.00 91.19 86 ILE A N 1
ATOM 734 C CA . ILE A 1 86 ? 17.644 3.252 -16.425 1.00 91.19 86 ILE A CA 1
ATOM 735 C C . ILE A 1 86 ? 18.130 1.878 -16.901 1.00 91.19 86 ILE A C 1
ATOM 737 O O . ILE A 1 86 ? 19.225 1.742 -17.447 1.00 91.19 86 ILE A O 1
ATOM 741 N N . ARG A 1 87 ? 17.349 0.819 -16.668 1.00 89.19 87 ARG A N 1
ATOM 742 C CA . ARG A 1 87 ? 17.723 -0.537 -17.093 1.00 89.19 87 ARG A CA 1
ATOM 743 C C . ARG A 1 87 ? 17.538 -0.720 -18.594 1.00 89.19 87 ARG A C 1
ATOM 745 O O . ARG A 1 87 ? 18.402 -1.319 -19.226 1.00 89.19 87 ARG A O 1
ATOM 752 N N . MET A 1 88 ? 16.474 -0.169 -19.168 1.00 89.38 88 MET A N 1
ATOM 753 C CA . MET A 1 88 ? 16.229 -0.207 -20.608 1.00 89.38 88 MET A CA 1
ATOM 754 C C . MET A 1 88 ? 17.275 0.583 -21.403 1.00 89.38 88 MET A C 1
ATOM 756 O O . MET A 1 88 ? 17.609 0.170 -22.507 1.00 89.38 88 MET A O 1
ATOM 760 N N . GLU A 1 89 ? 17.872 1.635 -20.834 1.00 91.38 89 GLU A N 1
ATOM 761 C CA . GLU A 1 89 ? 19.010 2.352 -21.442 1.00 91.38 89 GLU A CA 1
ATOM 762 C C . GLU A 1 89 ? 20.251 1.461 -21.655 1.00 91.38 89 GLU A C 1
ATOM 764 O O . GLU A 1 89 ? 21.111 1.785 -22.470 1.00 91.38 89 GLU A O 1
ATOM 769 N N . LYS A 1 90 ? 20.343 0.311 -20.969 1.00 87.44 90 LYS A N 1
ATOM 770 C CA . LYS A 1 90 ? 21.434 -0.664 -21.145 1.00 87.44 90 LYS A CA 1
ATOM 771 C C . LYS A 1 90 ? 21.210 -1.626 -22.314 1.00 87.44 90 LYS A C 1
ATOM 773 O O . LYS A 1 90 ? 22.097 -2.423 -22.613 1.00 87.44 90 LYS A O 1
ATOM 778 N N . ILE A 1 91 ? 20.037 -1.595 -22.951 1.00 87.12 91 ILE A N 1
ATOM 779 C CA . ILE A 1 91 ? 19.738 -2.433 -24.113 1.00 87.12 91 ILE A CA 1
ATOM 780 C C . ILE A 1 91 ? 20.511 -1.900 -25.320 1.00 87.12 91 ILE A C 1
ATOM 782 O O . ILE A 1 91 ? 20.389 -0.735 -25.690 1.00 87.12 91 ILE A O 1
ATOM 786 N N . THR A 1 92 ? 21.271 -2.778 -25.970 1.00 86.44 92 THR A N 1
ATOM 787 C CA . THR A 1 92 ? 22.021 -2.462 -27.191 1.00 86.44 92 THR A CA 1
ATOM 788 C C . THR A 1 92 ? 21.502 -3.270 -28.381 1.00 86.44 92 THR A C 1
ATOM 790 O O . THR A 1 92 ? 20.728 -4.218 -28.226 1.00 86.44 92 THR A O 1
ATOM 793 N N . LEU A 1 93 ? 21.967 -2.930 -29.588 1.00 81.06 93 LEU A N 1
ATOM 794 C CA . LEU A 1 93 ? 21.679 -3.692 -30.812 1.00 81.06 93 LEU A CA 1
ATOM 795 C C . LEU A 1 93 ? 22.112 -5.166 -30.713 1.00 81.06 93 LEU A C 1
ATOM 797 O O . LEU A 1 93 ? 21.487 -6.017 -31.341 1.00 81.06 93 LEU A O 1
ATOM 801 N N . TYR A 1 94 ? 23.114 -5.471 -29.882 1.00 89.31 94 TYR A N 1
ATOM 802 C CA . TYR A 1 94 ? 23.642 -6.823 -29.670 1.00 89.31 94 TYR A CA 1
ATOM 803 C C . TYR A 1 94 ? 22.972 -7.577 -28.515 1.00 89.31 94 TYR A C 1
ATOM 805 O O . TYR A 1 94 ? 23.227 -8.765 -28.344 1.00 89.31 94 TYR A O 1
ATOM 813 N N . SER A 1 95 ? 22.119 -6.915 -27.724 1.00 85.38 95 SER A N 1
ATOM 814 C CA . SER A 1 95 ? 21.449 -7.558 -26.593 1.00 85.38 95 SER A CA 1
ATOM 815 C C . SER A 1 95 ? 20.478 -8.633 -27.070 1.00 85.38 95 SER A C 1
ATOM 817 O O . SER A 1 95 ? 19.656 -8.380 -27.966 1.00 85.38 95 SER A O 1
ATOM 819 N N . THR A 1 96 ? 20.544 -9.803 -26.437 1.00 91.38 96 THR A N 1
ATOM 820 C CA . THR A 1 96 ? 19.680 -10.949 -26.753 1.00 91.38 96 THR A CA 1
ATOM 821 C C . THR A 1 96 ? 18.217 -10.666 -26.394 1.00 91.38 96 THR A C 1
ATOM 823 O O . THR A 1 96 ? 17.903 -9.740 -25.642 1.00 91.38 96 THR A O 1
ATOM 826 N N . ALA A 1 97 ? 17.288 -11.468 -26.925 1.00 86.31 97 ALA A N 1
ATOM 827 C CA . ALA A 1 97 ? 15.867 -11.340 -26.590 1.00 86.31 97 ALA A CA 1
ATOM 828 C C . ALA A 1 97 ? 15.604 -11.517 -25.081 1.00 86.31 97 ALA A C 1
ATOM 830 O O . ALA A 1 97 ? 14.791 -10.794 -24.506 1.00 86.31 97 ALA A O 1
ATOM 831 N N . GLU A 1 98 ? 16.334 -12.428 -24.436 1.00 87.44 98 GLU A N 1
ATOM 832 C CA . GLU A 1 98 ? 16.239 -12.695 -23.000 1.00 87.44 98 GLU A CA 1
ATOM 833 C C . GLU A 1 98 ? 16.757 -11.514 -22.165 1.00 87.44 98 GLU A C 1
ATOM 835 O O . GLU A 1 98 ? 16.075 -11.052 -21.248 1.00 87.44 98 GLU A O 1
ATOM 840 N N . GLU A 1 99 ? 17.906 -10.935 -22.529 1.00 85.00 99 GLU A N 1
ATOM 841 C CA . GLU A 1 99 ? 18.439 -9.744 -21.854 1.00 85.00 99 GLU A CA 1
ATOM 842 C C . GLU A 1 99 ? 17.492 -8.549 -21.961 1.00 85.00 99 GLU A C 1
ATOM 844 O O . GLU A 1 99 ? 17.261 -7.846 -20.973 1.00 85.00 99 GLU A O 1
ATOM 849 N N . ARG A 1 100 ? 16.904 -8.328 -23.144 1.00 85.81 100 ARG A N 1
ATOM 850 C CA . ARG A 1 100 ? 15.907 -7.266 -23.339 1.00 85.81 100 ARG A CA 1
ATOM 851 C C . ARG A 1 100 ? 14.698 -7.476 -22.443 1.00 85.81 100 ARG A C 1
ATOM 853 O O . ARG A 1 100 ? 14.261 -6.527 -21.792 1.00 85.81 100 ARG A O 1
ATOM 860 N N . TRP A 1 101 ? 14.192 -8.706 -22.369 1.00 85.56 101 TRP A N 1
ATOM 861 C CA . TRP A 1 101 ? 13.071 -9.035 -21.498 1.00 85.56 101 TRP A CA 1
ATOM 862 C C . TRP A 1 101 ? 13.403 -8.747 -20.030 1.00 85.56 101 TRP A C 1
ATOM 864 O O . TRP A 1 101 ? 12.683 -7.983 -19.382 1.00 85.56 101 TRP A O 1
ATOM 874 N N . HIS A 1 102 ? 14.539 -9.236 -19.528 1.00 84.88 102 HIS A N 1
ATOM 875 C CA . HIS A 1 102 ? 14.952 -9.000 -18.145 1.00 84.88 102 HIS A CA 1
ATOM 876 C C . HIS A 1 102 ? 15.182 -7.524 -17.815 1.00 84.88 102 HIS A C 1
ATOM 878 O O . HIS A 1 102 ? 14.835 -7.085 -16.713 1.00 84.88 102 HIS A O 1
ATOM 884 N N . LEU A 1 103 ? 15.768 -6.748 -18.729 1.00 85.25 103 LEU A N 1
ATOM 885 C CA . LEU A 1 103 ? 16.004 -5.313 -18.533 1.00 85.25 103 LEU A CA 1
ATOM 886 C C . LEU A 1 103 ? 14.707 -4.496 -18.591 1.00 85.25 103 LEU A C 1
ATOM 88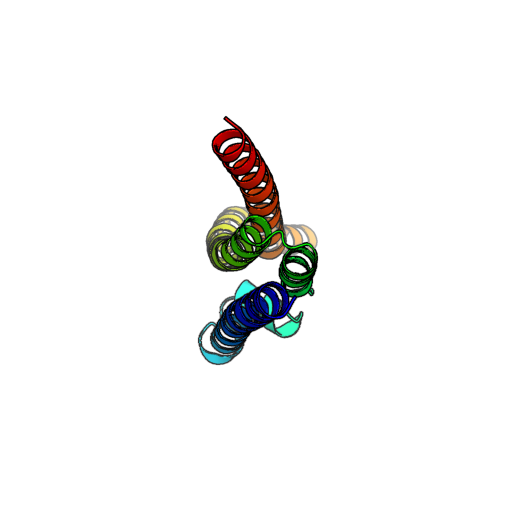8 O O . LEU A 1 103 ? 14.609 -3.488 -17.892 1.00 85.25 103 LEU A O 1
ATOM 892 N N . SER A 1 104 ? 13.704 -4.970 -19.334 1.00 83.44 104 SER A N 1
ATOM 893 C CA . SER A 1 104 ? 12.384 -4.341 -19.446 1.00 83.44 104 SER A CA 1
ATOM 894 C C . SER A 1 104 ? 11.440 -4.614 -18.268 1.00 83.44 104 SER A C 1
ATOM 896 O O . SER A 1 104 ? 10.353 -4.048 -18.222 1.00 83.44 104 SER A O 1
ATOM 898 N N . LEU A 1 105 ? 11.814 -5.461 -17.303 1.00 85.62 105 LEU A N 1
ATOM 899 C CA . LEU A 1 105 ? 10.963 -5.770 -16.149 1.00 85.62 105 LEU A CA 1
ATOM 900 C C . LEU A 1 105 ? 10.668 -4.532 -15.286 1.00 85.62 105 LEU A C 1
ATOM 902 O O . LEU A 1 105 ? 11.572 -3.782 -14.912 1.00 85.62 105 LEU A O 1
ATOM 906 N N . HIS A 1 106 ? 9.397 -4.376 -14.907 1.00 87.62 106 HIS A N 1
ATOM 907 C CA . HIS A 1 106 ? 8.928 -3.299 -14.039 1.00 87.62 106 HIS A CA 1
ATOM 908 C C . HIS A 1 106 ? 8.829 -3.762 -12.575 1.00 87.62 106 HIS A C 1
ATOM 910 O O . HIS A 1 106 ? 7.981 -4.581 -12.214 1.00 87.62 106 HIS A O 1
ATOM 916 N N . TYR A 1 107 ? 9.660 -3.199 -11.694 1.00 89.25 107 TYR A N 1
ATOM 917 C CA . TYR A 1 107 ? 9.759 -3.617 -10.283 1.00 89.25 107 TYR A CA 1
ATOM 918 C C . TYR A 1 107 ? 8.724 -2.984 -9.341 1.00 89.25 107 TYR A C 1
ATOM 920 O O . TYR A 1 107 ? 8.781 -3.197 -8.129 1.00 89.25 107 TYR A O 1
ATOM 928 N N . GLY A 1 108 ? 7.763 -2.223 -9.866 1.00 90.00 108 GLY A N 1
ATOM 929 C CA . GLY A 1 108 ? 6.830 -1.451 -9.042 1.00 90.00 108 GLY A CA 1
ATOM 930 C C . GLY A 1 108 ? 6.029 -2.258 -8.019 1.00 90.00 108 GLY A C 1
ATOM 931 O O . GLY A 1 108 ? 5.825 -1.780 -6.908 1.00 90.00 108 GLY A O 1
ATOM 932 N N . VAL A 1 109 ? 5.652 -3.504 -8.331 1.00 90.06 109 VAL A N 1
ATOM 933 C CA . VAL A 1 109 ? 4.939 -4.387 -7.385 1.00 90.06 109 VAL A CA 1
ATOM 934 C C . VAL A 1 109 ? 5.810 -4.717 -6.170 1.00 90.06 109 VAL A C 1
ATOM 936 O O . VAL A 1 109 ? 5.345 -4.645 -5.035 1.00 90.06 109 VAL A O 1
ATOM 939 N N . ALA A 1 110 ? 7.088 -5.037 -6.390 1.00 90.62 110 ALA A N 1
ATOM 940 C CA . ALA A 1 110 ? 8.019 -5.346 -5.307 1.00 90.62 110 ALA A CA 1
ATOM 941 C C . ALA A 1 110 ? 8.263 -4.118 -4.416 1.00 90.62 110 ALA A C 1
ATOM 943 O O . ALA A 1 110 ? 8.254 -4.227 -3.189 1.00 90.62 110 ALA A O 1
ATOM 944 N N . ILE A 1 111 ? 8.415 -2.940 -5.029 1.00 92.88 111 ILE A N 1
ATOM 945 C CA . ILE A 1 111 ? 8.585 -1.669 -4.312 1.00 92.88 111 ILE A CA 1
ATOM 946 C C . ILE A 1 111 ? 7.332 -1.348 -3.490 1.00 92.88 111 ILE A C 1
ATOM 948 O O . ILE A 1 111 ? 7.442 -1.008 -2.313 1.00 92.88 111 ILE A O 1
ATOM 952 N N . TRP A 1 112 ? 6.142 -1.515 -4.067 1.00 94.75 112 TRP A N 1
ATOM 953 C CA . TRP A 1 112 ? 4.871 -1.317 -3.369 1.00 94.75 112 TRP A CA 1
ATOM 954 C C . TRP A 1 112 ? 4.758 -2.175 -2.105 1.00 94.75 112 TRP A C 1
ATOM 956 O O . TRP A 1 112 ? 4.451 -1.656 -1.029 1.00 94.75 112 TRP A O 1
ATOM 966 N N . LEU A 1 113 ? 5.083 -3.466 -2.201 1.00 93.00 113 LEU A N 1
ATOM 967 C CA . LEU A 1 113 ? 5.059 -4.384 -1.059 1.00 93.00 113 LEU A CA 1
ATOM 968 C C . LEU A 1 113 ? 6.100 -4.027 0.003 1.00 93.00 113 LEU A C 1
ATOM 970 O O . LEU A 1 113 ? 5.799 -4.072 1.198 1.00 93.00 113 LEU A O 1
ATOM 974 N N . ALA A 1 114 ? 7.301 -3.630 -0.418 1.00 95.12 114 ALA A N 1
ATOM 975 C CA . ALA A 1 114 ? 8.342 -3.177 0.497 1.00 95.12 114 ALA A CA 1
ATOM 976 C C . ALA A 1 114 ? 7.895 -1.932 1.281 1.00 95.12 114 ALA A C 1
ATOM 978 O O . ALA A 1 114 ? 8.085 -1.867 2.496 1.00 95.12 114 ALA A O 1
ATOM 979 N N . VAL A 1 115 ? 7.236 -0.973 0.621 1.00 96.56 115 VAL A N 1
ATOM 980 C CA . VAL A 1 115 ? 6.695 0.220 1.288 1.00 96.56 115 VAL A CA 1
ATOM 981 C C . VAL A 1 115 ? 5.600 -0.159 2.287 1.00 96.56 115 VAL A C 1
ATOM 983 O O . VAL A 1 115 ? 5.653 0.295 3.431 1.00 96.56 115 VAL A O 1
ATOM 986 N N . ILE A 1 116 ? 4.661 -1.042 1.927 1.00 94.69 116 ILE A N 1
ATOM 987 C CA . ILE A 1 116 ? 3.651 -1.547 2.876 1.00 94.69 116 ILE A CA 1
ATOM 988 C C . ILE A 1 116 ? 4.320 -2.162 4.112 1.00 94.69 116 ILE A C 1
ATOM 990 O O . ILE A 1 116 ? 3.905 -1.881 5.240 1.00 94.69 116 ILE A O 1
ATOM 994 N N . LEU A 1 117 ? 5.368 -2.967 3.918 1.00 95.56 117 LEU A N 1
ATOM 995 C CA . LEU A 1 117 ? 6.092 -3.612 5.011 1.00 95.56 117 LEU A CA 1
ATOM 996 C C . LEU A 1 117 ? 6.779 -2.592 5.932 1.00 95.56 117 LEU A C 1
ATOM 998 O O . LEU A 1 117 ? 6.697 -2.717 7.155 1.00 95.56 117 LEU A O 1
ATOM 1002 N N . ILE A 1 118 ? 7.405 -1.555 5.369 1.00 97.19 118 ILE A N 1
ATOM 1003 C CA . ILE A 1 118 ? 8.007 -0.461 6.147 1.00 97.19 118 ILE A CA 1
ATOM 1004 C C . ILE A 1 118 ? 6.940 0.219 7.009 1.00 97.19 118 ILE A C 1
ATOM 1006 O O . ILE A 1 118 ? 7.132 0.395 8.215 1.00 97.19 118 ILE A O 1
ATOM 1010 N N . PHE A 1 119 ? 5.790 0.551 6.423 1.00 97.50 119 PHE A N 1
ATOM 1011 C CA . PHE A 1 119 ? 4.691 1.171 7.158 1.00 97.50 119 PHE A CA 1
ATOM 1012 C C . PHE A 1 119 ? 4.113 0.253 8.237 1.00 97.50 119 PHE A C 1
ATOM 1014 O O . PHE A 1 119 ? 3.853 0.716 9.345 1.00 97.50 119 PHE A O 1
ATOM 1021 N N . LEU A 1 120 ? 3.997 -1.052 7.989 1.00 95.81 120 LEU A N 1
ATOM 1022 C CA . LEU A 1 120 ? 3.604 -2.015 9.019 1.00 95.81 120 LEU A CA 1
ATOM 1023 C C . LEU A 1 120 ? 4.540 -1.945 10.238 1.00 95.81 120 LEU A C 1
ATOM 1025 O O . LEU A 1 120 ? 4.070 -1.834 11.376 1.00 95.81 120 LEU A O 1
ATOM 1029 N N . VAL A 1 121 ? 5.857 -1.968 10.011 1.00 96.94 121 VAL A N 1
ATOM 1030 C CA . VAL A 1 121 ? 6.859 -1.876 11.086 1.00 96.94 121 VAL A CA 1
ATOM 1031 C C . VAL A 1 121 ? 6.741 -0.542 11.828 1.00 96.94 121 VAL A C 1
ATOM 1033 O O . VAL A 1 121 ? 6.694 -0.529 13.062 1.00 96.94 121 VAL A O 1
ATOM 1036 N N . LEU A 1 122 ? 6.621 0.576 11.105 1.00 96.75 122 LEU A N 1
ATOM 1037 C CA . LEU A 1 122 ? 6.435 1.901 11.704 1.00 96.75 122 LEU A CA 1
ATOM 1038 C C . LEU A 1 122 ? 5.159 1.972 12.553 1.00 96.75 122 LEU A C 1
ATOM 1040 O O . LEU A 1 122 ? 5.207 2.461 13.683 1.00 96.75 122 LEU A O 1
ATOM 1044 N N . GLY A 1 123 ? 4.043 1.430 12.065 1.00 96.06 123 GLY A N 1
ATOM 1045 C CA . GLY A 1 123 ? 2.782 1.354 12.799 1.00 96.06 123 GLY A CA 1
ATOM 1046 C C . GLY A 1 123 ? 2.911 0.582 14.114 1.00 96.06 123 GLY A C 1
ATOM 1047 O O . GLY A 1 123 ? 2.423 1.041 15.150 1.00 96.06 123 GLY A O 1
ATOM 1048 N N . ILE A 1 124 ? 3.622 -0.553 14.108 1.00 95.75 124 ILE A N 1
ATOM 1049 C CA . ILE A 1 124 ? 3.891 -1.348 15.319 1.00 95.75 124 ILE A CA 1
ATOM 1050 C C . ILE A 1 124 ? 4.741 -0.551 16.317 1.00 95.75 124 ILE A C 1
ATOM 1052 O O . ILE A 1 124 ? 4.439 -0.530 17.515 1.00 95.75 124 ILE A O 1
ATOM 1056 N N . LEU A 1 125 ? 5.801 0.112 15.847 1.00 95.81 125 LEU A N 1
ATOM 1057 C CA . LEU A 1 125 ? 6.680 0.920 16.697 1.00 95.81 125 LEU A CA 1
ATOM 1058 C C . LEU A 1 125 ? 5.935 2.109 17.317 1.00 95.81 125 LEU A C 1
ATOM 1060 O O . LEU A 1 125 ? 6.075 2.364 18.518 1.00 95.81 125 LEU A O 1
ATOM 1064 N N . LEU A 1 126 ? 5.121 2.810 16.527 1.00 95.06 126 LEU A N 1
ATOM 1065 C CA . LEU A 1 126 ? 4.296 3.927 16.989 1.00 95.06 126 LEU A CA 1
ATOM 1066 C C . LEU A 1 126 ? 3.273 3.476 18.030 1.00 95.06 126 LEU A C 1
ATOM 1068 O O . LEU A 1 126 ? 3.151 4.105 19.082 1.00 95.06 126 LEU A O 1
ATOM 1072 N N . GLU A 1 127 ? 2.586 2.358 17.790 1.00 93.75 127 GLU A N 1
ATOM 1073 C CA . GLU A 1 127 ? 1.620 1.831 18.751 1.00 93.75 127 GLU A CA 1
ATOM 1074 C C . GLU A 1 127 ? 2.290 1.467 20.087 1.00 93.75 127 GLU A C 1
ATOM 1076 O O . GLU A 1 127 ? 1.774 1.813 21.153 1.00 93.75 127 GLU A O 1
ATOM 1081 N N . LYS A 1 128 ? 3.466 0.823 20.048 1.00 92.56 128 LYS A N 1
ATOM 1082 C CA . LYS A 1 128 ? 4.246 0.514 21.259 1.00 92.56 128 LYS A CA 1
ATOM 1083 C C . LYS A 1 128 ? 4.635 1.783 22.026 1.00 92.56 128 LYS A C 1
ATOM 1085 O O . LYS A 1 128 ? 4.459 1.828 23.244 1.00 92.56 128 LYS A O 1
ATOM 1090 N N . LYS A 1 129 ? 5.123 2.819 21.331 1.00 92.69 129 LYS A N 1
ATOM 1091 C CA . LYS A 1 129 ? 5.500 4.104 21.951 1.00 92.69 129 LYS A CA 1
ATOM 1092 C C . LYS A 1 129 ? 4.306 4.792 22.616 1.00 92.69 129 LYS A C 1
ATOM 1094 O O . LYS A 1 129 ? 4.436 5.276 23.738 1.00 92.69 129 LYS A O 1
ATOM 1099 N N . LEU A 1 130 ? 3.147 4.802 21.960 1.00 90.00 130 LEU A N 1
ATOM 1100 C CA . LEU A 1 130 ? 1.942 5.439 22.496 1.00 90.00 130 LEU A CA 1
ATOM 1101 C C . LEU A 1 130 ? 1.398 4.701 23.719 1.00 90.00 130 LEU A C 1
ATOM 1103 O O . LEU A 1 130 ? 1.071 5.346 24.710 1.00 90.00 130 LEU A O 1
ATOM 1107 N N . LYS A 1 131 ? 1.395 3.363 23.704 1.00 86.75 131 LYS A N 1
ATOM 1108 C CA . LYS A 1 131 ? 1.004 2.572 24.880 1.00 86.75 131 LYS A CA 1
ATOM 1109 C C . LYS A 1 131 ? 1.904 2.833 26.086 1.00 86.75 131 LYS A C 1
ATOM 1111 O O . LYS A 1 131 ? 1.379 3.020 27.177 1.00 86.75 131 LYS A O 1
ATOM 1116 N N . LYS A 1 132 ? 3.227 2.902 25.885 1.00 81.94 132 LYS A N 1
ATOM 1117 C CA . LYS A 1 132 ? 4.187 3.212 26.959 1.00 81.94 132 LYS A CA 1
ATOM 1118 C C . LYS A 1 132 ? 3.935 4.593 27.576 1.00 81.94 132 LYS A C 1
ATOM 1120 O O . LYS A 1 132 ? 4.079 4.751 28.780 1.00 81.94 132 LYS A O 1
ATOM 1125 N N . LYS A 1 133 ? 3.553 5.580 26.758 1.00 76.19 133 LYS A N 1
ATOM 1126 C CA . LYS A 1 133 ? 3.261 6.945 27.221 1.00 76.19 133 LYS A CA 1
ATOM 1127 C C . LYS A 1 133 ? 1.965 7.036 28.035 1.00 76.19 133 LYS A C 1
ATOM 1129 O O . LYS A 1 133 ? 1.882 7.876 28.910 1.00 7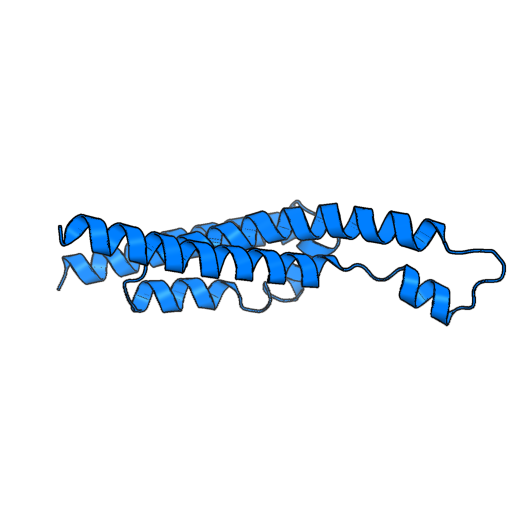6.19 133 LYS A O 1
ATOM 1134 N N . THR A 1 134 ? 0.961 6.206 27.748 1.00 71.75 134 THR A N 1
ATOM 1135 C CA . THR A 1 134 ? -0.314 6.195 28.495 1.00 71.75 134 THR A CA 1
ATOM 1136 C C . THR A 1 134 ? -0.230 5.416 29.815 1.00 71.75 134 THR A C 1
ATOM 1138 O O . THR A 1 134 ? -1.094 5.581 30.666 1.00 71.75 134 THR A O 1
ATOM 1141 N N . SER A 1 135 ? 0.778 4.553 29.984 1.00 62.16 135 SER A N 1
ATOM 1142 C CA . SER A 1 135 ? 1.027 3.788 31.217 1.00 62.16 135 SER A CA 1
ATOM 1143 C C . SER A 1 135 ? 2.053 4.425 32.165 1.00 62.16 135 SER A C 1
ATOM 1145 O O . SER A 1 135 ? 2.408 3.800 33.160 1.00 62.16 135 SER A O 1
ATOM 1147 N N . SER A 1 136 ? 2.581 5.599 31.812 1.00 53.28 136 SER A N 1
ATOM 1148 C CA . SER A 1 136 ? 3.502 6.419 32.607 1.00 53.28 136 SER A CA 1
ATOM 1149 C C . SER A 1 136 ? 2.778 7.656 33.108 1.00 53.28 136 SER A C 1
ATOM 1151 O O . SER A 1 136 ? 3.293 8.212 34.099 1.00 53.28 136 SER A O 1
#

Sequence (136 aa):
MKNKIRKIVLNCLVTAFIYLVMYYLSYRVFREYLFVWTADNRYWYTWILPFVFIFLGKYIISYSITFGSIAGTFAGQYLGDYIQKIRMEKITLYSTAEERWHLSLHYGVAIWLAVILIFLVLGILLEKKLKKKTSS

pLDDT: mean 89.2, std 7.03, range [53.28, 97.5]

Organism: NCBI:txid2838689

Solvent-accessible surface area (backbone atoms only — not comparable to full-atom values): 7009 Å² total; per-residue (Å²): 109,71,71,59,53,53,50,42,53,51,52,50,51,53,55,50,51,53,52,51,52,50,44,51,41,19,66,73,70,45,84,51,70,48,37,40,49,34,44,77,52,59,48,75,53,58,72,53,57,30,53,57,28,35,77,73,68,37,52,59,33,17,52,28,30,54,48,16,48,54,53,10,49,56,49,6,35,58,53,14,52,52,53,23,51,63,38,44,72,70,60,52,95,82,54,49,75,65,56,47,52,65,31,60,49,69,52,17,66,61,45,19,52,50,36,24,51,52,24,38,53,50,16,51,52,50,48,54,54,52,53,57,61,76,75,106